Protein AF-H1PMT3-F1 (afdb_monomer_lite)

Structure (mmCIF, N/CA/C/O backbone):
data_AF-H1PMT3-F1
#
_entry.id   AF-H1PMT3-F1
#
loop_
_atom_site.group_PDB
_atom_site.id
_atom_site.type_symbol
_atom_site.label_atom_id
_atom_site.label_alt_id
_atom_site.label_comp_id
_atom_site.label_asym_id
_atom_site.label_entity_id
_atom_site.label_seq_id
_atom_site.pdbx_PDB_ins_code
_atom_site.Cartn_x
_atom_site.Cartn_y
_atom_site.Cartn_z
_atom_site.occupancy
_atom_site.B_iso_or_equiv
_atom_site.auth_seq_id
_atom_site.auth_comp_id
_atom_site.auth_asym_id
_atom_site.auth_atom_id
_atom_site.pdbx_PDB_model_num
ATOM 1 N N . MET A 1 1 ? -14.524 13.991 24.267 1.00 46.31 1 MET A N 1
ATOM 2 C CA . MET A 1 1 ? -15.039 13.693 22.905 1.00 46.31 1 MET A CA 1
ATOM 3 C C . MET A 1 1 ? -13.908 13.244 21.964 1.00 46.31 1 MET A C 1
ATOM 5 O O . MET A 1 1 ? -13.864 13.653 20.811 1.00 46.31 1 MET A O 1
ATOM 9 N N . GLU A 1 2 ? -12.979 12.400 22.429 1.00 50.75 2 GLU A N 1
ATOM 10 C CA . GLU A 1 2 ? -11.725 12.121 21.699 1.00 50.75 2 GLU A CA 1
ATOM 11 C C . GLU A 1 2 ? -11.714 10.816 20.895 1.00 50.75 2 GLU A C 1
ATOM 13 O O . GLU A 1 2 ? -10.949 10.718 19.937 1.00 50.75 2 GLU A O 1
ATOM 18 N N . SER A 1 3 ? -12.567 9.830 21.211 1.00 53.88 3 SER A N 1
ATOM 19 C CA . SER A 1 3 ? -12.550 8.553 20.477 1.00 53.88 3 SER A CA 1
ATOM 20 C C . SER A 1 3 ? -13.095 8.693 19.052 1.00 53.88 3 SER A C 1
ATOM 22 O O . SER A 1 3 ? -12.457 8.243 18.107 1.00 53.88 3 SER A O 1
ATOM 24 N N . LYS A 1 4 ? -14.196 9.437 18.860 1.00 56.09 4 LYS A N 1
ATOM 25 C CA . LYS A 1 4 ? -14.827 9.612 17.538 1.00 56.09 4 LYS A CA 1
ATOM 26 C C . LYS A 1 4 ? -13.936 10.304 16.497 1.00 56.09 4 LYS A C 1
ATOM 28 O O . LYS A 1 4 ? -14.123 10.079 15.307 1.00 56.09 4 LYS A O 1
ATOM 33 N N . ARG A 1 5 ? -12.987 11.155 16.912 1.00 54.91 5 ARG A N 1
ATOM 34 C CA . ARG A 1 5 ? -12.122 11.917 15.988 1.00 54.91 5 ARG A CA 1
ATOM 35 C C . ARG A 1 5 ? -10.961 11.073 15.444 1.00 54.91 5 ARG A C 1
ATOM 37 O O . ARG A 1 5 ? -10.527 11.305 14.321 1.00 54.91 5 ARG A O 1
ATOM 44 N N . LYS A 1 6 ? -10.486 10.087 16.217 1.00 58.22 6 LYS A N 1
ATOM 45 C CA . LYS A 1 6 ? -9.399 9.176 15.818 1.00 58.22 6 LYS A CA 1
ATOM 46 C C . LYS A 1 6 ? -9.843 8.162 14.759 1.00 58.22 6 LYS A C 1
ATOM 48 O O . LYS A 1 6 ? -9.078 7.905 13.834 1.00 58.22 6 LYS A O 1
ATOM 53 N N . ASP A 1 7 ? -11.080 7.671 14.823 1.00 67.38 7 ASP A N 1
ATOM 54 C CA . ASP A 1 7 ? -11.582 6.699 13.837 1.00 67.38 7 ASP A CA 1
ATOM 55 C C . ASP A 1 7 ? -11.736 7.307 12.436 1.00 67.38 7 ASP A C 1
ATOM 57 O O . ASP A 1 7 ? -11.393 6.675 11.439 1.00 67.38 7 ASP A O 1
ATOM 61 N N . TRP A 1 8 ? -12.157 8.572 12.349 1.00 76.62 8 TRP A N 1
ATOM 62 C CA . TRP A 1 8 ? -12.268 9.286 11.072 1.00 76.62 8 TRP A CA 1
ATOM 63 C C . TRP A 1 8 ? -10.918 9.516 10.386 1.00 76.62 8 TRP A C 1
ATOM 65 O O . TRP A 1 8 ? -10.843 9.441 9.162 1.00 76.62 8 TRP A O 1
ATOM 75 N N . LEU A 1 9 ? -9.849 9.751 11.155 1.00 80.00 9 LEU A N 1
ATOM 76 C CA . LEU A 1 9 ? -8.496 9.865 10.603 1.00 80.00 9 LEU A CA 1
ATOM 77 C C . LE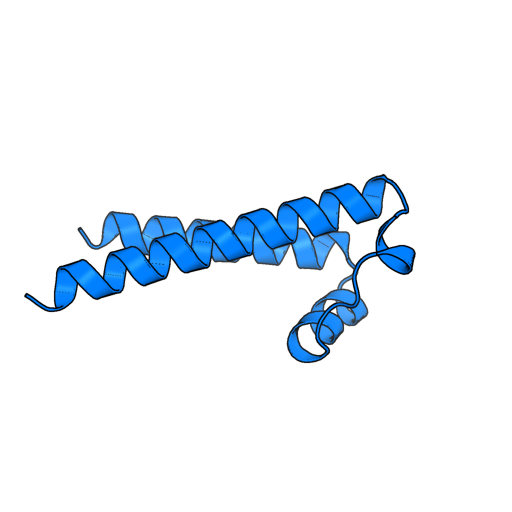U A 1 9 ? -8.005 8.528 10.036 1.00 80.00 9 LEU A C 1
ATOM 79 O O . LEU A 1 9 ? -7.392 8.519 8.973 1.00 80.00 9 LEU A O 1
ATOM 83 N N . GLY A 1 10 ? -8.314 7.409 10.700 1.00 81.00 10 GLY A N 1
ATOM 84 C CA . GLY A 1 10 ? -7.989 6.067 10.206 1.00 81.00 10 GLY A CA 1
ATOM 85 C C . GLY A 1 10 ? -8.696 5.737 8.890 1.00 81.00 10 GLY A C 1
ATOM 86 O O . GLY A 1 10 ? -8.061 5.242 7.960 1.00 81.00 10 GLY A O 1
ATOM 87 N N . ILE A 1 11 ? -9.980 6.093 8.774 1.00 84.38 11 ILE A N 1
ATOM 88 C CA . ILE A 1 11 ? -10.750 5.928 7.532 1.00 84.38 11 ILE A CA 1
ATOM 89 C C . ILE A 1 11 ? -10.183 6.818 6.425 1.00 84.38 11 ILE A C 1
ATOM 91 O O . ILE A 1 11 ? -9.922 6.326 5.332 1.00 84.38 11 ILE A O 1
ATOM 95 N N . LEU A 1 12 ? -9.955 8.108 6.697 1.00 87.56 12 LEU A N 1
ATOM 96 C CA . LEU A 1 12 ? -9.431 9.049 5.703 1.00 87.56 12 LEU A CA 1
ATOM 97 C C . LEU A 1 12 ? -8.061 8.601 5.181 1.00 87.56 12 LEU A C 1
ATOM 99 O O . LEU A 1 12 ? -7.832 8.576 3.974 1.00 87.56 12 LEU A O 1
ATOM 103 N N . PHE A 1 13 ? -7.174 8.198 6.089 1.00 87.56 13 PHE A N 1
ATOM 104 C CA . PHE A 1 13 ? -5.863 7.676 5.739 1.00 87.56 13 PHE A CA 1
ATOM 105 C C . PHE A 1 13 ? -5.968 6.383 4.925 1.00 87.56 13 PHE A C 1
ATOM 107 O O . PHE A 1 13 ? -5.342 6.280 3.875 1.00 87.56 13 PHE A O 1
ATOM 114 N N . GLY A 1 14 ? -6.803 5.430 5.351 1.00 88.00 14 GLY A N 1
ATOM 115 C CA . GLY A 1 14 ? -7.030 4.185 4.618 1.00 88.00 14 GLY A CA 1
ATOM 116 C C . GLY A 1 14 ? -7.564 4.421 3.204 1.00 88.00 14 GLY A C 1
ATOM 117 O O . GLY A 1 14 ? -7.071 3.815 2.260 1.00 88.00 14 GLY A O 1
ATOM 118 N N . VAL A 1 15 ? -8.510 5.349 3.031 1.00 89.75 15 VAL A N 1
ATOM 119 C CA . VAL A 1 15 ? -9.076 5.695 1.717 1.00 89.75 15 VAL A CA 1
ATOM 120 C C . VAL A 1 15 ? -8.028 6.339 0.811 1.00 89.75 15 VAL A C 1
ATOM 122 O O . VAL A 1 15 ? -7.872 5.910 -0.329 1.00 89.75 15 VAL A O 1
ATOM 125 N N . ILE A 1 16 ? -7.271 7.323 1.308 1.00 90.06 16 ILE A N 1
ATOM 126 C CA . ILE A 1 16 ? -6.189 7.959 0.537 1.00 90.06 16 ILE A CA 1
ATOM 127 C C . ILE A 1 16 ? -5.137 6.918 0.139 1.00 90.06 16 ILE A C 1
ATOM 129 O O . ILE A 1 16 ? -4.684 6.892 -1.005 1.00 90.06 16 ILE A O 1
ATOM 133 N N . TRP A 1 17 ? -4.779 6.027 1.064 1.00 90.06 17 TRP A N 1
ATOM 134 C CA . TRP A 1 17 ? -3.779 4.994 0.826 1.00 90.06 17 TRP A CA 1
ATOM 135 C C . TRP A 1 17 ? -4.255 3.940 -0.191 1.00 90.06 17 TRP A C 1
ATOM 137 O O . TRP A 1 17 ? -3.473 3.502 -1.043 1.00 90.06 17 TRP A O 1
ATOM 147 N N . PHE A 1 18 ? -5.543 3.587 -0.160 1.00 90.81 18 PHE A N 1
ATOM 148 C CA . PHE A 1 18 ? -6.178 2.704 -1.139 1.00 90.81 18 PHE A CA 1
ATOM 149 C C . PHE A 1 18 ? -6.192 3.333 -2.537 1.00 90.81 18 PHE A C 1
ATOM 151 O O . PHE A 1 18 ? -5.734 2.716 -3.497 1.00 90.81 18 PHE A O 1
ATOM 158 N N . ILE A 1 19 ? -6.654 4.585 -2.648 1.00 90.75 19 ILE A N 1
ATOM 159 C CA . ILE A 1 19 ? -6.688 5.323 -3.920 1.00 90.75 19 ILE A CA 1
ATOM 160 C C . ILE A 1 19 ? -5.276 5.464 -4.494 1.00 90.75 19 ILE A C 1
ATOM 162 O O . ILE A 1 19 ? -5.079 5.254 -5.687 1.00 90.75 19 ILE A O 1
ATOM 166 N N . GLY A 1 20 ? -4.282 5.755 -3.650 1.00 88.00 20 GLY A N 1
ATOM 167 C CA . GLY A 1 20 ? -2.886 5.834 -4.073 1.00 88.00 20 GLY A CA 1
ATOM 168 C C . GLY A 1 20 ? -2.382 4.533 -4.705 1.00 88.00 20 GLY A C 1
ATOM 169 O O . GLY A 1 20 ? -1.717 4.576 -5.735 1.00 88.00 20 GLY A O 1
ATOM 170 N N . SER A 1 21 ? -2.742 3.374 -4.146 1.00 89.19 21 SER A N 1
ATOM 171 C CA . SER A 1 21 ? -2.396 2.080 -4.753 1.00 89.19 21 SER A CA 1
ATOM 172 C C . SER A 1 21 ? -3.137 1.851 -6.072 1.00 89.19 21 SER A C 1
ATOM 174 O O . SER A 1 21 ? -2.527 1.399 -7.039 1.00 89.19 21 SER A O 1
ATOM 176 N N . LEU A 1 22 ? -4.418 2.221 -6.147 1.00 89.75 22 LEU A N 1
ATOM 177 C CA . LEU A 1 22 ? -5.200 2.095 -7.374 1.00 89.75 22 LEU A CA 1
ATOM 178 C C . LEU A 1 22 ? -4.580 2.913 -8.516 1.00 89.75 22 LEU A C 1
ATOM 180 O O . LEU A 1 22 ? -4.449 2.413 -9.629 1.00 89.75 22 LEU A O 1
ATOM 184 N N . ILE A 1 23 ? -4.150 4.144 -8.228 1.00 88.25 23 ILE A N 1
ATOM 185 C CA . ILE A 1 23 ? -3.458 5.009 -9.190 1.00 88.25 23 ILE A CA 1
ATOM 186 C C . ILE A 1 23 ? -2.149 4.361 -9.644 1.00 88.25 23 ILE A C 1
ATOM 188 O O . ILE A 1 23 ? -1.917 4.270 -10.845 1.00 88.25 23 ILE A O 1
ATOM 192 N N . ILE A 1 24 ? -1.326 3.857 -8.717 1.00 85.25 24 ILE A N 1
ATOM 193 C CA . ILE A 1 24 ? -0.078 3.147 -9.049 1.00 85.25 24 ILE A CA 1
ATOM 194 C C . ILE A 1 24 ? -0.371 1.947 -9.957 1.00 85.25 24 ILE A C 1
ATOM 196 O O . ILE A 1 24 ? 0.300 1.760 -10.965 1.00 85.25 24 ILE A O 1
ATOM 200 N N . LEU A 1 25 ? -1.397 1.157 -9.648 1.00 86.44 25 LEU A N 1
ATOM 201 C CA . LEU A 1 25 ? -1.766 -0.007 -10.447 1.00 86.44 25 LEU A CA 1
ATOM 202 C C . LEU A 1 25 ? -2.207 0.393 -11.864 1.00 86.44 25 LEU A C 1
ATOM 204 O O . LEU A 1 25 ? -1.751 -0.194 -12.842 1.00 86.44 25 LEU A O 1
ATOM 208 N N . VAL A 1 26 ? -3.057 1.417 -11.985 1.00 86.88 26 VAL A N 1
ATOM 209 C CA . VAL A 1 26 ? -3.504 1.948 -13.281 1.00 86.88 26 VAL A CA 1
ATOM 210 C C . VAL A 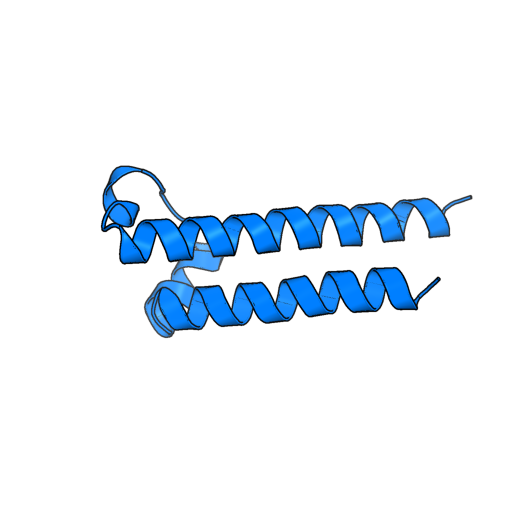1 26 ? -2.313 2.464 -14.082 1.00 86.88 26 VAL A C 1
ATOM 212 O O . VAL A 1 26 ? -2.139 2.049 -15.222 1.00 86.88 26 VAL A O 1
ATOM 215 N N . MET A 1 27 ? -1.452 3.282 -13.472 1.00 85.50 27 MET A N 1
ATOM 216 C CA . MET A 1 27 ? -0.249 3.818 -14.116 1.00 85.50 27 MET A CA 1
ATOM 217 C C . MET A 1 27 ? 0.720 2.723 -14.569 1.00 85.50 27 MET A C 1
ATOM 219 O O . MET A 1 27 ? 1.442 2.903 -15.549 1.00 85.50 27 MET A O 1
ATOM 223 N N . TYR A 1 28 ? 0.743 1.586 -13.870 1.00 84.12 28 TYR A N 1
ATOM 224 C CA . TYR A 1 28 ? 1.589 0.449 -14.219 1.00 84.12 28 TYR A CA 1
ATOM 225 C C . TYR A 1 28 ? 1.078 -0.194 -15.503 1.00 84.12 28 TYR A C 1
ATOM 227 O O . TYR A 1 28 ? 1.844 -0.400 -16.441 1.00 84.12 28 TYR A O 1
ATOM 235 N N . PHE A 1 29 ? -0.232 -0.441 -15.572 1.00 84.06 29 PHE A N 1
ATOM 236 C CA . PHE A 1 29 ? -0.870 -1.020 -16.750 1.00 84.06 29 PHE A CA 1
ATOM 237 C C . PHE A 1 29 ? -0.921 -0.065 -17.949 1.00 84.06 29 PHE A C 1
ATOM 239 O O . PHE A 1 29 ? -0.894 -0.531 -19.084 1.00 84.06 29 PHE A O 1
ATOM 246 N N . THR A 1 30 ? -0.949 1.253 -17.729 1.00 86.75 30 THR A N 1
ATOM 247 C CA . THR A 1 30 ? -0.862 2.257 -18.804 1.00 86.75 30 THR A CA 1
ATOM 248 C C . THR A 1 30 ? 0.576 2.594 -19.202 1.00 86.75 30 THR A C 1
ATOM 250 O O . THR A 1 30 ? 0.772 3.405 -20.103 1.00 86.75 30 THR A O 1
ATOM 253 N N . GLY A 1 31 ? 1.587 2.012 -18.543 1.00 79.12 31 GLY A N 1
ATOM 254 C CA . GLY A 1 31 ? 3.004 2.261 -18.826 1.00 79.12 31 GLY A CA 1
ATOM 255 C C . GLY A 1 31 ? 3.512 3.654 -18.427 1.00 79.12 31 GLY A C 1
ATOM 256 O O . GLY A 1 31 ? 4.646 3.996 -18.739 1.00 79.12 31 GLY A O 1
ATOM 257 N N . SER A 1 32 ? 2.715 4.459 -17.715 1.00 76.62 32 SER A N 1
ATOM 258 C CA . SER A 1 32 ? 3.025 5.861 -17.379 1.00 76.62 32 SER A CA 1
ATOM 259 C C . SER A 1 32 ? 3.715 6.040 -16.021 1.00 76.62 32 SER A C 1
ATOM 261 O O . SER A 1 32 ? 3.909 7.161 -15.547 1.00 76.62 32 SER A O 1
ATOM 263 N N . LEU A 1 33 ? 4.043 4.940 -15.343 1.00 69.75 33 LEU A N 1
ATOM 264 C CA . LEU A 1 33 ? 4.521 4.953 -13.959 1.00 69.75 33 LEU A CA 1
ATOM 265 C C . LEU A 1 33 ? 5.924 5.566 -13.822 1.00 69.75 33 LEU A C 1
ATOM 267 O O . LEU A 1 33 ? 6.185 6.288 -12.864 1.00 69.75 33 LEU A O 1
ATOM 271 N N . GLY A 1 34 ? 6.798 5.336 -14.808 1.00 64.81 34 GLY A N 1
ATOM 272 C CA . GLY A 1 34 ? 8.171 5.852 -14.813 1.00 64.81 34 GLY A CA 1
ATOM 273 C C . GLY A 1 34 ? 8.300 7.345 -15.136 1.00 64.81 34 GLY A C 1
ATOM 274 O O . GLY A 1 34 ? 9.307 7.949 -14.784 1.00 64.81 34 GLY A O 1
ATOM 275 N N . GLU A 1 35 ? 7.292 7.952 -15.768 1.00 61.16 35 GLU A N 1
ATOM 276 C CA . GLU A 1 35 ? 7.365 9.348 -16.228 1.00 6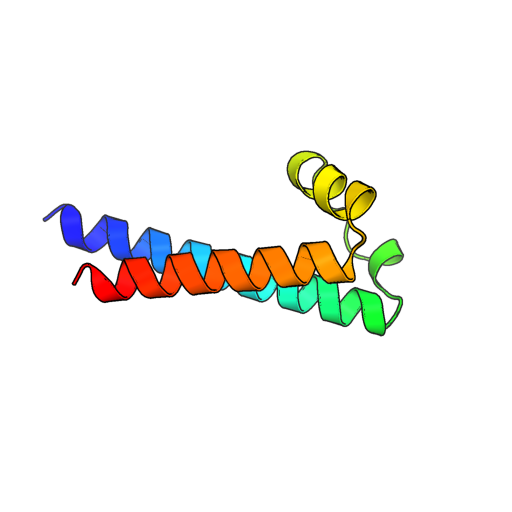1.16 35 GLU A CA 1
ATOM 277 C C . GLU A 1 35 ? 6.720 10.347 -15.258 1.00 61.16 35 GLU A C 1
ATOM 279 O O . GLU A 1 35 ? 7.034 11.533 -15.300 1.00 61.16 35 GLU A O 1
ATOM 284 N N . THR A 1 36 ? 5.802 9.902 -14.392 1.00 59.84 36 THR A N 1
ATOM 285 C CA . THR A 1 36 ? 4.925 10.821 -13.638 1.00 59.84 36 THR A CA 1
ATOM 286 C C . THR A 1 36 ? 5.004 10.674 -12.114 1.00 59.84 36 THR A C 1
ATOM 288 O O . THR A 1 36 ? 4.624 11.609 -11.410 1.00 59.84 36 THR A O 1
ATOM 291 N N . PHE A 1 37 ? 5.488 9.550 -11.562 1.00 61.00 37 PHE A N 1
ATOM 292 C CA . PHE A 1 37 ? 5.378 9.308 -10.116 1.00 61.00 37 PHE A CA 1
ATOM 293 C C . PHE A 1 37 ? 6.644 8.716 -9.479 1.00 61.00 37 PHE A C 1
ATOM 295 O O . PHE A 1 37 ? 6.903 7.516 -9.538 1.00 61.00 37 PHE A O 1
ATOM 302 N N . THR A 1 38 ? 7.415 9.557 -8.784 1.00 65.19 38 THR A N 1
ATOM 303 C CA . THR A 1 38 ? 8.551 9.112 -7.964 1.00 65.19 38 THR A CA 1
ATOM 304 C C . THR A 1 38 ? 8.040 8.562 -6.632 1.00 65.19 38 THR A C 1
ATOM 306 O O . THR A 1 38 ? 7.669 9.317 -5.732 1.00 65.19 38 THR A O 1
ATOM 309 N N . VAL A 1 39 ? 8.014 7.236 -6.491 1.00 61.91 39 VAL A N 1
ATOM 310 C CA . VAL A 1 39 ? 7.576 6.570 -5.255 1.00 61.91 39 VAL A CA 1
ATOM 311 C C . VAL A 1 39 ? 8.591 6.828 -4.122 1.00 61.91 39 VAL A C 1
ATOM 313 O O . VAL A 1 39 ? 9.790 6.611 -4.312 1.00 61.91 39 VAL A O 1
ATOM 316 N N . PRO A 1 40 ? 8.159 7.263 -2.920 1.00 66.00 40 PRO A N 1
ATOM 317 C CA . PRO A 1 40 ? 9.052 7.443 -1.774 1.00 66.00 40 PRO A CA 1
ATOM 318 C C . PRO A 1 40 ? 9.797 6.148 -1.404 1.00 66.00 40 PRO A C 1
ATOM 320 O O . PRO A 1 40 ? 9.179 5.086 -1.306 1.00 66.00 40 PRO A O 1
ATOM 323 N N . ARG A 1 41 ? 11.108 6.231 -1.110 1.00 66.94 41 ARG A N 1
ATOM 324 C CA . ARG A 1 41 ? 11.985 5.061 -0.842 1.00 66.94 41 ARG A CA 1
ATOM 325 C C . ARG A 1 41 ? 11.453 4.072 0.204 1.00 66.94 41 ARG A C 1
ATOM 327 O O . ARG A 1 41 ? 11.685 2.876 0.078 1.00 66.94 41 ARG A O 1
ATOM 334 N N . ILE A 1 42 ? 10.732 4.559 1.216 1.00 68.44 42 ILE A N 1
ATOM 335 C CA . ILE A 1 42 ? 10.163 3.739 2.304 1.00 68.44 42 ILE A CA 1
ATOM 336 C C . ILE A 1 42 ? 9.099 2.758 1.796 1.00 68.44 42 ILE A C 1
ATOM 338 O O . ILE A 1 42 ? 8.864 1.740 2.434 1.00 68.44 42 ILE A O 1
ATOM 342 N N . VAL A 1 43 ? 8.460 3.040 0.662 1.00 66.94 43 VAL A N 1
ATOM 343 C CA . VAL A 1 43 ? 7.486 2.132 0.037 1.00 66.94 43 VAL A CA 1
ATOM 344 C C . VAL A 1 43 ? 8.074 1.504 -1.225 1.00 66.94 43 VAL A C 1
ATOM 346 O O . VAL A 1 43 ? 7.748 0.367 -1.548 1.00 66.94 43 VAL A O 1
ATOM 349 N N . ALA A 1 44 ? 8.998 2.203 -1.894 1.00 73.44 44 ALA A N 1
ATOM 350 C CA . ALA A 1 44 ? 9.681 1.707 -3.084 1.00 73.44 44 ALA A CA 1
ATOM 351 C C . ALA A 1 44 ? 10.351 0.347 -2.849 1.00 73.44 44 ALA A C 1
ATOM 353 O O . ALA A 1 44 ? 10.172 -0.534 -3.674 1.00 73.44 44 ALA A O 1
ATOM 354 N N . TRP A 1 45 ? 10.991 0.114 -1.693 1.00 78.88 45 TRP A N 1
ATOM 355 C CA . TRP A 1 45 ? 11.629 -1.185 -1.426 1.00 78.88 45 TRP A CA 1
ATOM 356 C C . TRP A 1 45 ? 10.644 -2.366 -1.452 1.00 78.88 45 TRP A C 1
ATOM 358 O O . TRP A 1 45 ? 11.029 -3.467 -1.831 1.00 78.88 45 TRP A O 1
ATOM 368 N N . VAL A 1 46 ? 9.372 -2.154 -1.084 1.00 76.25 46 VAL A N 1
ATOM 369 C CA . VAL A 1 46 ? 8.328 -3.192 -1.156 1.00 76.25 46 VAL A CA 1
ATOM 370 C C . VAL A 1 46 ? 7.990 -3.494 -2.614 1.00 76.25 46 VAL A C 1
ATOM 372 O O . VAL A 1 46 ? 7.841 -4.656 -2.986 1.00 76.25 46 VAL A O 1
ATOM 375 N N . TYR A 1 47 ? 7.900 -2.455 -3.444 1.00 80.31 47 TYR A N 1
ATOM 376 C CA . TYR A 1 47 ? 7.655 -2.583 -4.878 1.00 80.31 47 TYR A CA 1
ATOM 377 C C . TYR A 1 47 ? 8.862 -3.142 -5.641 1.00 80.31 47 TYR A C 1
ATOM 379 O O . TYR A 1 47 ? 8.664 -3.898 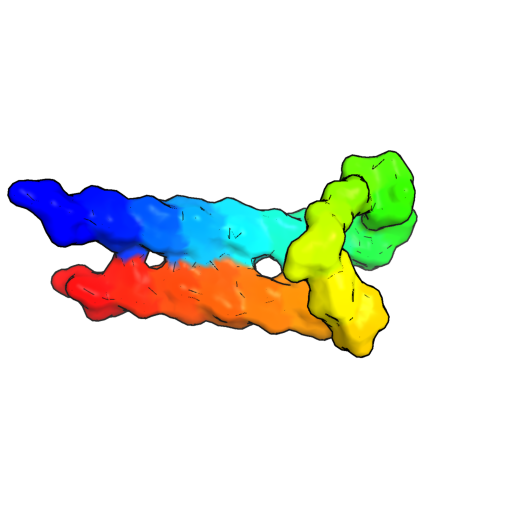-6.585 1.00 80.31 47 TYR A O 1
ATOM 387 N N . ASP A 1 48 ? 10.085 -2.836 -5.212 1.00 80.38 48 ASP A N 1
ATOM 388 C CA . ASP A 1 48 ? 11.321 -3.382 -5.779 1.00 80.38 48 ASP A CA 1
ATOM 389 C C . ASP A 1 48 ? 11.488 -4.865 -5.418 1.00 80.38 48 ASP A C 1
ATOM 391 O O . ASP A 1 48 ? 11.923 -5.665 -6.242 1.00 80.38 48 ASP A O 1
ATOM 395 N N . LEU A 1 49 ? 11.117 -5.247 -4.189 1.00 84.25 49 LEU A N 1
ATOM 396 C CA . LEU A 1 49 ? 11.249 -6.618 -3.695 1.00 84.25 49 LEU A CA 1
ATOM 397 C C . LEU A 1 49 ? 10.165 -7.551 -4.242 1.00 84.25 49 LEU A C 1
ATOM 399 O O . LEU A 1 49 ? 10.451 -8.694 -4.590 1.00 84.25 49 LEU A O 1
ATOM 403 N N . LEU A 1 50 ? 8.913 -7.093 -4.259 1.00 83.31 50 LEU A N 1
ATOM 404 C CA . LEU A 1 50 ? 7.767 -7.926 -4.627 1.00 83.31 50 LEU A CA 1
ATOM 405 C C . LEU A 1 50 ? 7.351 -7.723 -6.085 1.00 83.31 50 LEU A C 1
ATOM 407 O O . LEU A 1 50 ? 6.768 -8.622 -6.680 1.00 83.31 50 LEU A O 1
ATOM 411 N N . GLY A 1 51 ? 7.649 -6.563 -6.665 1.00 84.75 51 GLY A N 1
ATOM 412 C CA . GLY A 1 51 ? 7.071 -6.083 -7.914 1.00 84.75 51 GLY A CA 1
ATOM 413 C C . GLY A 1 51 ? 5.917 -5.106 -7.669 1.00 84.75 51 GLY A C 1
ATOM 414 O O . GLY A 1 51 ? 5.226 -5.147 -6.646 1.00 84.75 51 GLY A O 1
ATOM 415 N N . ILE A 1 52 ? 5.677 -4.229 -8.648 1.00 84.31 52 ILE A N 1
ATOM 416 C CA . ILE A 1 52 ? 4.676 -3.155 -8.548 1.00 84.31 52 ILE A CA 1
ATOM 417 C C . ILE A 1 52 ? 3.264 -3.714 -8.326 1.00 84.31 52 ILE A C 1
ATOM 419 O O . ILE A 1 52 ? 2.560 -3.277 -7.418 1.00 84.31 52 ILE A O 1
ATOM 423 N N . VAL A 1 53 ? 2.869 -4.722 -9.110 1.00 86.12 53 VAL A N 1
ATOM 424 C CA . VAL A 1 53 ? 1.536 -5.344 -9.036 1.00 86.12 53 VAL A CA 1
ATOM 425 C C . VAL A 1 53 ? 1.265 -5.992 -7.669 1.00 86.12 53 VAL A C 1
ATOM 427 O O . VAL A 1 53 ? 0.300 -5.593 -7.016 1.00 86.12 53 VAL A O 1
ATOM 430 N N . PRO A 1 54 ? 2.074 -6.952 -7.178 1.00 86.94 54 PRO A N 1
ATOM 431 C CA . PRO A 1 54 ? 1.820 -7.570 -5.876 1.00 86.94 54 PRO A CA 1
ATOM 432 C C . PRO A 1 54 ? 1.966 -6.585 -4.711 1.00 86.94 54 PRO A C 1
ATOM 434 O O . PRO A 1 54 ? 1.170 -6.652 -3.776 1.00 86.94 54 PRO A O 1
ATOM 437 N N . GLY A 1 55 ? 2.898 -5.626 -4.775 1.00 87.38 55 GLY A N 1
ATOM 438 C CA . GLY A 1 55 ? 2.995 -4.561 -3.773 1.00 87.38 55 GLY A CA 1
ATOM 439 C C . GLY A 1 55 ? 1.725 -3.706 -3.707 1.00 87.38 55 GLY A C 1
ATOM 440 O O . GLY A 1 55 ? 1.208 -3.437 -2.620 1.00 87.38 55 GLY A O 1
ATOM 441 N N . ALA A 1 56 ? 1.163 -3.345 -4.866 1.00 88.12 56 ALA A N 1
ATOM 442 C CA . ALA A 1 56 ? -0.043 -2.530 -4.944 1.00 88.12 56 ALA A CA 1
ATOM 443 C C . ALA A 1 56 ? -1.251 -3.300 -4.402 1.00 88.12 56 ALA A C 1
ATOM 445 O O . ALA A 1 56 ? -2.021 -2.738 -3.624 1.00 88.12 56 ALA A O 1
ATOM 446 N N . LEU A 1 57 ? -1.374 -4.593 -4.724 1.00 89.25 57 LEU A N 1
ATOM 447 C CA . LEU A 1 57 ? -2.427 -5.467 -4.200 1.00 89.25 57 LEU A CA 1
ATOM 448 C C . LEU A 1 57 ? -2.354 -5.621 -2.676 1.00 89.25 57 LEU A C 1
ATOM 450 O O . LEU A 1 57 ? -3.374 -5.486 -2.000 1.00 89.25 57 LEU A O 1
ATOM 454 N N . ILE A 1 58 ? -1.162 -5.838 -2.110 1.00 89.75 58 ILE A N 1
ATOM 455 C CA . ILE A 1 58 ? -0.975 -5.897 -0.651 1.00 89.75 58 ILE A CA 1
ATOM 456 C C . ILE A 1 58 ? -1.391 -4.568 -0.014 1.00 89.75 58 ILE A C 1
ATOM 458 O O . ILE A 1 58 ? -2.121 -4.560 0.979 1.00 89.75 58 ILE A O 1
ATOM 462 N N . GLN A 1 59 ? -0.995 -3.440 -0.611 1.00 89.31 59 GLN A N 1
ATOM 463 C CA . GLN A 1 59 ? -1.400 -2.115 -0.152 1.00 89.31 59 GLN A CA 1
ATOM 464 C C . GLN A 1 59 ? -2.929 -1.928 -0.193 1.00 89.31 59 GLN A C 1
ATOM 466 O O . GLN A 1 59 ? -3.491 -1.379 0.758 1.00 89.31 59 GLN A O 1
ATOM 471 N N . MET A 1 60 ? -3.626 -2.420 -1.229 1.00 91.00 60 MET A N 1
ATOM 472 C CA . MET A 1 60 ? -5.100 -2.395 -1.302 1.00 91.00 60 MET A CA 1
ATOM 473 C C . MET A 1 60 ? -5.735 -3.216 -0.180 1.00 91.00 60 MET A C 1
ATOM 475 O O . MET A 1 60 ? -6.671 -2.757 0.468 1.00 91.00 60 MET A O 1
ATOM 479 N N . VAL A 1 61 ? -5.223 -4.421 0.079 1.00 91.25 61 VAL A N 1
ATOM 480 C CA . VAL A 1 61 ? -5.768 -5.305 1.119 1.00 91.25 61 VAL A CA 1
ATOM 481 C C . VAL A 1 61 ? -5.560 -4.702 2.510 1.00 91.25 61 VAL A C 1
ATOM 483 O O . VAL A 1 61 ? -6.499 -4.651 3.301 1.00 91.25 61 VAL A O 1
ATOM 486 N N . LEU A 1 62 ? -4.366 -4.183 2.808 1.00 90.12 62 LEU A N 1
ATOM 487 C CA . LEU A 1 62 ? -4.068 -3.552 4.099 1.00 90.12 62 LEU A CA 1
ATOM 488 C C . LEU A 1 62 ? -4.909 -2.296 4.342 1.00 90.12 62 LEU A C 1
ATOM 490 O O . LEU A 1 62 ? -5.422 -2.097 5.444 1.00 90.12 62 LEU A O 1
ATOM 494 N N . SER A 1 63 ? -5.083 -1.462 3.317 1.00 90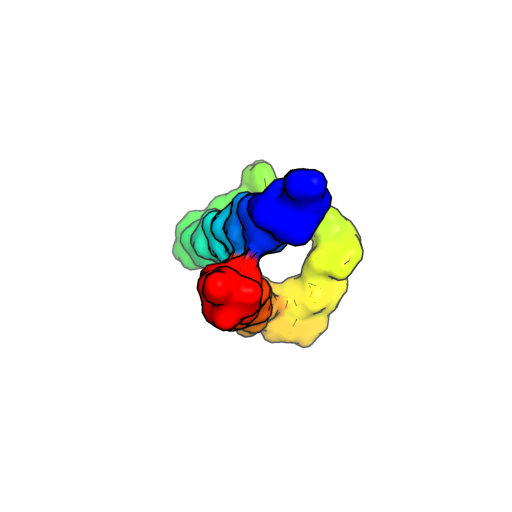.56 63 SER A N 1
ATOM 495 C CA . SER A 1 63 ? -5.924 -0.268 3.415 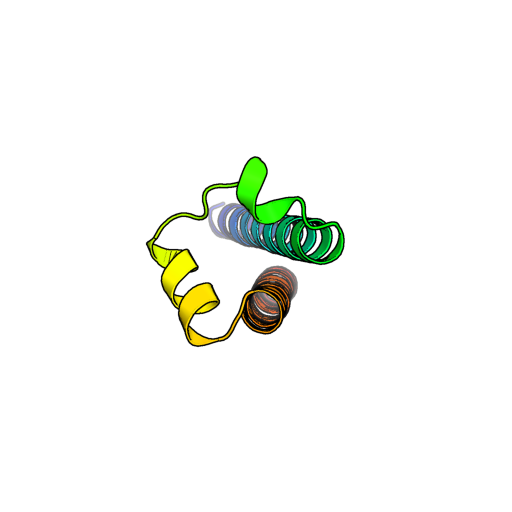1.00 90.56 63 SER A CA 1
ATOM 496 C C . SER A 1 63 ? -7.406 -0.623 3.572 1.00 90.56 63 SER A C 1
ATOM 498 O O . SER A 1 63 ? -8.075 -0.046 4.428 1.00 90.56 63 SER A O 1
ATOM 500 N N . ALA A 1 64 ? -7.907 -1.633 2.855 1.00 88.38 64 ALA A N 1
ATOM 501 C CA . ALA A 1 64 ? -9.263 -2.147 3.041 1.00 88.38 64 ALA A CA 1
ATOM 502 C C . ALA A 1 64 ? -9.488 -2.697 4.460 1.00 88.38 64 ALA A C 1
ATOM 504 O O . ALA A 1 64 ? -10.521 -2.418 5.071 1.00 88.38 64 ALA A O 1
ATOM 505 N N . LEU A 1 65 ? -8.510 -3.417 5.022 1.00 89.56 65 LEU A N 1
ATOM 506 C CA . LEU A 1 65 ? -8.561 -3.899 6.404 1.00 89.56 65 LEU A CA 1
ATOM 507 C C . LEU A 1 65 ? -8.568 -2.742 7.408 1.00 89.56 65 LEU A C 1
ATOM 509 O O . LEU A 1 65 ? -9.374 -2.758 8.336 1.00 89.56 65 LEU A O 1
ATOM 513 N N . LEU A 1 66 ? -7.725 -1.722 7.216 1.00 86.38 66 LEU A N 1
ATOM 514 C CA . LEU A 1 66 ? -7.716 -0.516 8.053 1.00 86.38 66 LEU A CA 1
ATOM 515 C C . LEU A 1 66 ? -9.082 0.175 8.059 1.00 86.38 66 LEU A C 1
ATOM 517 O O . LEU A 1 66 ? -9.615 0.465 9.129 1.00 86.38 66 LEU A O 1
ATOM 521 N N . ILE A 1 67 ? -9.673 0.378 6.879 1.00 85.44 67 ILE A N 1
ATOM 522 C CA . ILE A 1 67 ? -11.011 0.963 6.741 1.00 85.44 67 ILE A CA 1
ATOM 523 C C . ILE A 1 67 ? -12.043 0.089 7.465 1.00 85.44 67 ILE A C 1
ATOM 525 O O . ILE A 1 67 ? -12.823 0.594 8.272 1.00 85.44 67 ILE A O 1
ATOM 529 N N . PHE A 1 68 ? -12.022 -1.226 7.232 1.00 84.94 68 PHE A N 1
ATOM 530 C CA . PHE A 1 68 ? -12.957 -2.167 7.845 1.00 84.94 68 PHE A CA 1
ATOM 531 C C . PHE A 1 68 ? -12.871 -2.165 9.377 1.00 84.94 68 PHE A C 1
ATOM 533 O O . PHE A 1 68 ? -13.895 -2.052 10.050 1.00 84.94 68 PHE A O 1
ATOM 540 N N . PHE A 1 69 ? -11.667 -2.233 9.953 1.00 81.94 69 PHE A N 1
ATOM 541 C CA . PHE A 1 69 ? -11.479 -2.190 11.405 1.00 81.94 69 PHE A CA 1
ATOM 542 C C . PHE A 1 69 ? -11.844 -0.831 12.011 1.00 81.94 69 PHE A C 1
ATOM 544 O O . PHE A 1 69 ? -12.404 -0.801 13.108 1.00 81.94 69 PHE A O 1
ATOM 551 N N . SER A 1 70 ? -11.582 0.279 11.314 1.00 77.12 70 SER A N 1
ATOM 552 C CA . SER A 1 70 ? -12.004 1.610 11.767 1.00 77.12 70 SER A CA 1
ATOM 553 C C . SER A 1 70 ? -13.522 1.794 11.741 1.00 77.12 70 SER A C 1
ATOM 555 O O . SER A 1 70 ? -14.059 2.485 12.600 1.00 77.12 70 SER A O 1
ATOM 557 N N . ILE A 1 71 ? -14.232 1.157 10.805 1.00 75.50 71 ILE A N 1
ATOM 558 C CA . ILE A 1 71 ? -15.702 1.170 10.777 1.00 75.50 71 ILE A CA 1
ATOM 559 C C . ILE A 1 71 ? -16.278 0.235 11.852 1.00 75.50 71 ILE A C 1
ATOM 561 O O . ILE A 1 71 ? -17.249 0.593 12.513 1.00 75.50 71 ILE A O 1
ATOM 565 N N . ARG A 1 72 ? -15.681 -0.949 12.053 1.00 68.19 72 ARG A N 1
ATOM 566 C CA . ARG A 1 72 ? -16.185 -1.991 12.967 1.00 68.19 72 ARG A CA 1
ATOM 567 C C . ARG A 1 72 ? -15.970 -1.689 14.454 1.00 68.19 72 ARG A C 1
ATOM 569 O O . ARG A 1 72 ? -16.630 -2.293 15.287 1.00 68.19 72 ARG A O 1
ATOM 576 N N . LYS A 1 73 ? -15.049 -0.787 14.808 1.00 57.38 73 LYS A N 1
ATOM 577 C CA . LYS A 1 73 ? -14.849 -0.331 16.199 1.00 57.38 73 LYS A CA 1
ATOM 578 C C . LYS A 1 73 ? -15.937 0.626 16.713 1.00 57.38 73 LYS A C 1
ATOM 580 O O . LYS A 1 73 ? -15.859 1.048 17.866 1.00 57.38 73 LYS A O 1
ATOM 585 N N . LYS A 1 74 ? -16.910 0.969 15.870 1.00 48.91 74 LYS A N 1
ATOM 586 C CA . LYS A 1 74 ? -18.058 1.820 16.184 1.00 48.91 74 LYS A CA 1
ATOM 587 C C . LYS A 1 74 ? -19.208 1.013 16.778 1.00 48.91 74 LYS A C 1
ATOM 589 O O . LYS A 1 74 ? -19.891 1.583 17.655 1.00 48.91 74 LYS A O 1
#

pLDDT: mean 78.32, std 12.32, range [46.31, 91.25]

Secondary structure (DSSP, 8-state):
--HHHHHHHHHHHHHHHHHHHHHHHHHHHTT-HHHH----HHHHHHHHHH-HHHHHHHHHHHHHHHHHHHHHT-

Radius of gyration: 14.25 Å; chains: 1; bounding box: 30×22×42 Å

Foldseek 3Di:
DPPVVVLVVLQVVLVVQLVVLVVLQVCVVVVNNVPPDDDPPVLVVLCVVVNSVVSSVVSNVVSVVSNVVSVVVD

Sequence (74 aa):
MESKRKDWLGILFGVIWFIGSLIILVMYFTGSLGETFTVPRIVAWVYDLLGIVPGALIQMVLSALLIFFSIRKK